Protein AF-A0A2H0L5H8-F1 (afdb_monomer_lite)

Foldseek 3Di:
DDDDDPDDPPPPVVVVVVVVVVVVVVVLLVLLVVVCQVCVLVQCVVFPPDAQPVRDKGWFKWFDLDSQWIWTWIHSVPFIKIFTKGFDADPSHTDDIHTQFIFGDDVHTDTPGHDDPCVPRHRPDIDGPPPPDD

Radius of gyration: 20.76 Å; chains: 1; bounding box: 76×29×50 Å

Sequence (134 aa):
MKKILFISLIGLCFVLSACSRQLTTNTLYLDAIKYIDSNITTIINASFSRTSANGHWFVDGYGFTSLKDVYVDFEDGHYLYRALLKCDIVENKLNSCKALAIFEKQKQWVVIEGEDTQKNNPIIYKWAKDNFTR

Secondary structure (DSSP, 8-state):
-PPP----GGGHHHHHHHHHHHHHHHHHHHHHHHHHHHHHHHHHHTT-SSPPTTS--EEEEEEEEETTEEEEEEESSS-EEEEEEEEEEETTEEEEEEEEEEEEESSSEEEEEE--TTTTS--SEEEE------

pLDDT: mean 82.51, std 20.57, range [33.41, 98.56]

Structure (mmCIF, N/CA/C/O backbone):
data_AF-A0A2H0L5H8-F1
#
_entry.id   AF-A0A2H0L5H8-F1
#
loop_
_atom_site.group_PDB
_atom_site.id
_atom_site.type_symbol
_atom_site.label_atom_id
_atom_site.label_alt_id
_atom_site.label_comp_id
_atom_site.label_asym_id
_atom_site.label_entity_id
_atom_site.label_seq_id
_atom_site.pdbx_PDB_ins_code
_atom_site.Cartn_x
_atom_site.Cartn_y
_atom_site.Cartn_z
_atom_site.occupancy
_atom_site.B_iso_or_equiv
_atom_site.auth_seq_id
_atom_site.auth_comp_id
_atom_site.auth_asym_id
_atom_site.auth_atom_id
_atom_site.pdbx_PDB_model_num
ATOM 1 N N . MET A 1 1 ? -63.663 10.854 32.133 1.00 37.97 1 MET A N 1
ATOM 2 C CA . MET A 1 1 ? -62.827 9.668 31.836 1.00 37.97 1 MET A CA 1
ATOM 3 C C . MET A 1 1 ? -61.704 10.099 30.892 1.00 37.97 1 MET A C 1
ATOM 5 O O . MET A 1 1 ? -61.999 10.451 29.760 1.00 37.97 1 MET A O 1
ATOM 9 N N . LYS A 1 2 ? -60.452 10.191 31.367 1.00 35.09 2 LYS A N 1
ATOM 10 C CA . LYS A 1 2 ? -59.276 10.615 30.575 1.00 35.09 2 LYS A CA 1
ATOM 11 C C . LYS A 1 2 ? -58.502 9.370 30.123 1.00 35.09 2 LYS A C 1
ATOM 13 O O . LYS A 1 2 ? -58.050 8.613 30.974 1.00 35.09 2 LYS A O 1
ATOM 18 N N . LYS A 1 3 ? -58.357 9.158 28.811 1.00 37.62 3 LYS A N 1
ATOM 19 C CA . LYS A 1 3 ? -57.444 8.155 28.237 1.00 37.62 3 LYS A CA 1
ATOM 20 C C . LYS A 1 3 ? -56.087 8.820 28.001 1.00 37.62 3 LYS A C 1
ATOM 22 O O . LYS A 1 3 ? -56.003 9.765 27.225 1.00 37.62 3 LYS A O 1
ATOM 27 N N . ILE A 1 4 ? -55.057 8.346 28.697 1.00 43.34 4 ILE A N 1
ATOM 28 C CA . ILE A 1 4 ? -53.660 8.736 28.480 1.00 43.34 4 ILE A CA 1
ATOM 29 C C . ILE A 1 4 ? -53.082 7.774 27.441 1.00 43.34 4 ILE A C 1
ATOM 31 O O . ILE A 1 4 ? -53.114 6.558 27.629 1.00 43.34 4 ILE A O 1
ATOM 35 N N . LEU A 1 5 ? -52.604 8.330 26.331 1.00 41.38 5 LEU A N 1
ATOM 36 C CA . LEU A 1 5 ? -51.937 7.611 25.252 1.00 41.38 5 LEU A CA 1
ATOM 37 C C . LEU A 1 5 ? -50.461 7.426 25.647 1.00 41.38 5 LEU A C 1
ATOM 39 O O . LEU A 1 5 ? -49.700 8.391 25.663 1.00 41.38 5 LEU A O 1
ATOM 43 N N . PHE A 1 6 ? -50.055 6.204 25.993 1.00 42.31 6 PHE A N 1
ATOM 44 C CA . PHE A 1 6 ? -48.641 5.853 26.149 1.00 42.31 6 PHE A CA 1
ATOM 45 C C . PHE A 1 6 ? -48.046 5.607 24.759 1.00 42.31 6 PHE A C 1
ATOM 47 O O . PHE A 1 6 ? -48.174 4.522 24.196 1.00 42.31 6 PHE A O 1
ATOM 54 N N . ILE A 1 7 ? -47.422 6.635 24.185 1.00 49.12 7 ILE A N 1
ATOM 55 C CA . ILE A 1 7 ? -46.588 6.480 22.991 1.00 49.12 7 ILE A CA 1
ATOM 56 C C . ILE A 1 7 ? -45.226 5.958 23.456 1.00 49.12 7 ILE A C 1
ATOM 58 O O . ILE A 1 7 ? -44.538 6.583 24.262 1.00 49.12 7 ILE A O 1
ATOM 62 N N . SER A 1 8 ? -44.880 4.770 22.967 1.00 43.31 8 SER A N 1
ATOM 63 C CA . SER A 1 8 ? -43.636 4.051 23.238 1.00 43.31 8 SER A CA 1
ATOM 64 C C . SER A 1 8 ? -42.405 4.889 22.864 1.00 43.31 8 SER A C 1
ATOM 66 O O . SER A 1 8 ? -42.158 5.157 21.690 1.00 43.31 8 SER A O 1
ATOM 68 N N . LEU A 1 9 ? -41.606 5.271 23.867 1.00 45.81 9 LEU A N 1
ATOM 69 C CA . LEU A 1 9 ? -40.341 6.009 23.719 1.00 45.81 9 LEU A CA 1
ATOM 70 C C . LEU A 1 9 ? -39.160 5.142 23.228 1.00 45.81 9 LEU A C 1
ATOM 72 O O . LEU A 1 9 ? -38.033 5.623 23.137 1.00 45.81 9 LEU A O 1
ATOM 76 N N . ILE A 1 10 ? -39.379 3.864 22.915 1.00 51.19 10 ILE A N 1
ATOM 77 C CA . ILE A 1 10 ? -38.289 2.901 22.670 1.00 51.19 10 ILE A CA 1
ATOM 78 C C . ILE A 1 10 ? -37.748 2.989 21.225 1.00 51.19 10 ILE A C 1
ATOM 80 O O . ILE A 1 10 ? -36.626 2.572 20.950 1.00 51.19 10 ILE A O 1
ATOM 84 N N . GLY A 1 11 ? -38.492 3.603 20.299 1.00 39.00 11 GLY A N 1
ATOM 85 C CA . GLY A 1 11 ? -38.114 3.676 18.880 1.00 39.00 11 GLY A CA 1
ATOM 86 C C . GLY A 1 11 ? -37.072 4.742 18.510 1.00 39.00 11 GLY A C 1
ATOM 87 O O . GLY A 1 11 ? -36.466 4.643 17.447 1.00 39.00 11 GLY A O 1
ATOM 88 N N . LEU A 1 12 ? -36.832 5.751 19.358 1.00 40.62 12 LEU A N 1
ATOM 89 C CA . LEU A 1 12 ? -35.994 6.905 18.988 1.00 40.62 12 LEU A CA 1
ATOM 90 C C . LEU A 1 12 ? -34.492 6.709 19.284 1.00 40.62 12 LEU A C 1
ATOM 92 O O . LEU A 1 12 ? -33.652 7.309 18.617 1.00 40.62 12 LEU A O 1
ATOM 96 N N . CYS A 1 13 ? -34.129 5.836 20.232 1.00 42.81 13 CYS A N 1
ATOM 97 C CA . CYS A 1 13 ? -32.721 5.584 20.577 1.00 42.81 13 CYS A CA 1
ATOM 98 C C . CYS A 1 13 ? -31.974 4.729 19.539 1.00 42.81 13 CYS A C 1
ATOM 100 O O . CYS A 1 13 ? -30.765 4.890 19.363 1.00 42.81 13 CYS A O 1
ATOM 102 N N . PHE A 1 14 ? -32.665 3.837 18.824 1.00 41.84 14 PHE A N 1
ATOM 103 C CA . PHE A 1 14 ? -32.009 2.929 17.876 1.00 41.84 14 PHE A CA 1
ATOM 104 C C . PHE A 1 14 ? -31.569 3.619 16.577 1.00 41.84 14 PHE A C 1
ATOM 106 O O . PHE A 1 14 ? -30.536 3.260 16.015 1.00 41.84 14 PHE A O 1
ATOM 113 N N . VAL A 1 15 ? -32.289 4.654 16.134 1.00 46.81 15 VAL A N 1
ATOM 114 C CA . VAL A 1 15 ? -31.966 5.379 14.892 1.00 46.81 15 VAL A CA 1
ATOM 115 C C . VAL A 1 15 ? -30.761 6.312 15.078 1.00 46.81 15 VAL A C 1
ATOM 117 O O . VAL A 1 15 ? -29.909 6.408 14.195 1.00 46.81 15 VAL A O 1
ATOM 120 N N . LEU A 1 16 ? -30.620 6.936 16.253 1.00 43.41 16 LEU A N 1
ATOM 121 C CA . LEU A 1 16 ? -29.476 7.804 16.564 1.00 43.41 16 LEU A CA 1
ATOM 122 C C . LEU A 1 16 ? -28.168 7.011 16.720 1.00 43.41 16 LEU A C 1
ATOM 124 O O . LEU A 1 16 ? -27.129 7.440 16.226 1.00 43.41 16 LEU A O 1
ATOM 128 N N . SER A 1 17 ? -28.214 5.821 17.331 1.00 50.31 17 SER A N 1
ATOM 129 C CA . SER A 1 17 ? -27.010 5.005 17.554 1.00 50.31 17 SER A CA 1
ATOM 130 C C . SER A 1 17 ? -26.383 4.480 16.253 1.00 50.31 17 SER A C 1
ATOM 132 O O . SER A 1 17 ? -25.159 4.489 16.112 1.00 50.31 17 SER A O 1
ATOM 134 N N . ALA A 1 18 ? -27.197 4.060 15.279 1.00 51.84 18 ALA A N 1
ATOM 135 C CA . ALA A 1 18 ? -26.703 3.583 13.985 1.00 51.84 18 ALA A CA 1
ATOM 136 C C . ALA A 1 18 ? -26.110 4.721 13.133 1.00 51.84 18 ALA A C 1
ATOM 138 O O . ALA A 1 18 ? -25.038 4.561 12.549 1.00 51.84 18 ALA A O 1
ATOM 139 N N . CYS A 1 19 ? -26.754 5.893 13.133 1.00 44.19 19 CYS A N 1
ATOM 140 C CA . CYS A 1 19 ? -26.284 7.073 12.406 1.00 44.19 19 CYS A CA 1
ATOM 141 C C . CYS A 1 19 ? -24.930 7.580 12.946 1.00 44.19 19 CYS A C 1
ATOM 143 O O . CYS A 1 19 ? -24.009 7.845 12.173 1.00 44.19 19 CYS A O 1
ATOM 145 N N . SER A 1 20 ? -24.747 7.611 14.274 1.00 51.62 20 SER A N 1
ATOM 146 C CA . SER A 1 20 ? -23.466 7.995 14.886 1.00 51.62 20 SER A CA 1
ATOM 147 C C . SER A 1 20 ? -22.327 7.008 14.592 1.00 51.62 20 SER A C 1
ATOM 149 O O . SER A 1 20 ? -21.196 7.443 14.401 1.00 51.62 20 SER A O 1
ATOM 151 N N . ARG A 1 21 ? -22.598 5.695 14.508 1.00 53.09 21 ARG A N 1
ATOM 152 C CA . ARG A 1 21 ? -21.583 4.676 14.154 1.00 53.09 21 ARG A CA 1
ATOM 153 C C . ARG A 1 21 ? -21.141 4.755 12.691 1.00 53.09 21 ARG A C 1
ATOM 155 O O . ARG A 1 21 ? -19.983 4.480 12.377 1.00 53.09 21 ARG A O 1
ATOM 162 N N . GLN A 1 22 ? -22.046 5.128 11.792 1.00 55.88 22 GLN A N 1
ATOM 163 C CA . GLN A 1 22 ? -21.729 5.272 10.371 1.00 55.88 22 GLN A CA 1
ATOM 164 C C . GLN A 1 22 ? -20.915 6.545 10.085 1.00 55.88 22 GLN A C 1
ATOM 166 O O . GLN A 1 22 ? -20.068 6.554 9.194 1.00 55.88 22 GLN A O 1
ATOM 171 N N . LEU A 1 23 ? -21.105 7.598 10.886 1.00 55.44 23 LEU A N 1
ATOM 172 C CA . LEU A 1 23 ? -20.311 8.823 10.793 1.00 55.44 23 LEU A CA 1
ATOM 173 C C . LEU A 1 23 ? -18.871 8.627 11.311 1.00 55.44 23 LEU A C 1
ATOM 175 O O . LEU A 1 23 ? -17.927 9.074 10.664 1.00 55.44 23 LEU A O 1
ATOM 179 N N . THR A 1 24 ? -18.684 7.915 12.431 1.00 59.12 24 THR A N 1
ATOM 180 C CA . THR A 1 24 ? -17.352 7.674 13.029 1.00 59.12 24 THR A CA 1
ATOM 181 C C . THR A 1 24 ? -16.501 6.667 12.256 1.00 59.12 24 THR A C 1
ATOM 183 O O . THR A 1 24 ? -15.276 6.772 12.227 1.00 59.12 24 THR A O 1
ATOM 186 N N . THR A 1 25 ? -17.125 5.685 11.604 1.00 59.22 25 THR A N 1
ATOM 187 C CA . THR A 1 25 ? -16.401 4.755 10.723 1.00 59.22 25 THR A CA 1
ATOM 188 C C . THR A 1 25 ? -15.852 5.478 9.497 1.00 59.22 25 THR A C 1
ATOM 190 O O . THR A 1 25 ? -14.695 5.268 9.147 1.00 59.22 25 THR A O 1
ATOM 193 N N . ASN A 1 26 ? -16.613 6.408 8.912 1.00 71.50 26 ASN A N 1
ATOM 194 C CA . ASN A 1 26 ? -16.149 7.218 7.784 1.00 71.50 26 ASN A CA 1
ATOM 195 C C . ASN A 1 26 ? -14.946 8.108 8.140 1.00 71.50 26 ASN A C 1
ATOM 197 O O . ASN A 1 26 ? -14.020 8.225 7.342 1.00 71.50 26 ASN A O 1
ATOM 201 N N . THR A 1 27 ? -14.910 8.694 9.342 1.00 81.12 27 THR A N 1
ATOM 202 C CA . THR A 1 27 ? -13.775 9.539 9.755 1.00 81.12 27 THR A CA 1
ATOM 203 C C . THR A 1 27 ? -12.474 8.750 9.879 1.00 81.12 27 THR A C 1
ATOM 205 O O . THR A 1 27 ? -11.436 9.226 9.435 1.00 81.12 27 THR A O 1
ATOM 208 N N . LEU A 1 28 ? -12.524 7.517 10.398 1.00 85.69 28 LEU A N 1
ATOM 209 C CA . LEU A 1 28 ? -11.322 6.695 10.573 1.00 85.69 28 LEU A CA 1
ATOM 210 C C . LEU A 1 28 ? -10.693 6.272 9.238 1.00 85.69 28 LEU A C 1
ATOM 212 O O . LEU A 1 28 ? -9.471 6.300 9.109 1.00 85.69 28 LEU A O 1
ATOM 216 N N . TYR A 1 29 ? -11.504 5.921 8.234 1.00 89.44 29 TYR A N 1
ATOM 217 C CA . TYR A 1 29 ? -10.984 5.612 6.897 1.00 89.44 29 TYR A CA 1
ATOM 218 C C . TYR A 1 29 ? -10.361 6.842 6.231 1.00 89.44 29 TYR A C 1
ATOM 220 O O . TYR A 1 29 ? -9.289 6.737 5.642 1.00 89.44 29 TYR A O 1
ATOM 228 N N . LEU A 1 30 ? -10.984 8.018 6.364 1.00 89.06 30 LEU A N 1
ATOM 229 C CA . LEU A 1 30 ? -10.444 9.263 5.812 1.00 89.06 30 LEU A CA 1
ATOM 230 C C . LEU A 1 30 ? -9.123 9.673 6.471 1.00 89.06 30 LEU A C 1
ATOM 232 O O . LEU A 1 30 ? -8.217 10.146 5.787 1.00 89.06 30 LEU A O 1
ATOM 236 N N . ASP A 1 31 ? -8.992 9.484 7.781 1.00 90.06 31 ASP A N 1
ATOM 237 C CA . ASP A 1 31 ? -7.745 9.779 8.487 1.00 90.06 31 ASP A CA 1
ATOM 238 C C . ASP A 1 31 ? -6.630 8.799 8.093 1.00 90.06 31 ASP A C 1
ATOM 240 O O . ASP A 1 31 ? -5.485 9.215 7.901 1.00 90.06 31 ASP A O 1
ATOM 244 N N . ALA A 1 32 ? -6.967 7.522 7.877 1.00 91.88 32 ALA A N 1
ATOM 245 C CA . ALA A 1 32 ? -6.032 6.542 7.334 1.00 91.88 32 ALA A CA 1
ATOM 246 C C . ALA A 1 32 ? -5.565 6.909 5.916 1.00 91.88 32 ALA A C 1
ATOM 248 O O . ALA A 1 32 ? -4.365 6.884 5.647 1.00 91.88 32 ALA A O 1
ATOM 249 N N . ILE A 1 33 ? -6.491 7.307 5.037 1.00 93.31 33 ILE A N 1
ATOM 250 C CA . ILE A 1 33 ? -6.199 7.786 3.676 1.00 93.31 33 ILE A CA 1
ATOM 251 C C . ILE A 1 33 ? -5.209 8.954 3.717 1.00 93.31 33 ILE A C 1
ATOM 253 O O . ILE A 1 33 ? -4.139 8.867 3.121 1.00 93.31 33 ILE A O 1
ATOM 257 N N . LYS A 1 34 ? -5.496 9.997 4.508 1.00 93.06 34 LYS A N 1
ATOM 258 C CA . LYS A 1 34 ? -4.620 11.176 4.636 1.00 93.06 34 LYS A CA 1
ATOM 259 C C . LYS A 1 34 ? -3.216 10.823 5.119 1.00 93.06 34 LYS A C 1
ATOM 261 O O . LYS A 1 34 ? -2.235 11.394 4.636 1.00 93.06 34 LYS A O 1
ATOM 266 N N . TYR A 1 35 ? -3.114 9.914 6.090 1.00 94.19 35 TYR A N 1
ATOM 267 C CA . TYR A 1 35 ? -1.819 9.454 6.579 1.00 94.19 35 TYR A CA 1
ATOM 268 C C . TYR A 1 35 ? -1.048 8.732 5.476 1.00 94.19 35 TYR A C 1
ATOM 270 O O . TYR A 1 35 ? 0.122 9.045 5.256 1.00 94.19 35 TYR A O 1
ATOM 278 N N . ILE A 1 36 ? -1.690 7.780 4.791 1.00 95.81 36 ILE A N 1
ATOM 279 C CA . ILE A 1 36 ? -1.049 6.998 3.732 1.00 95.81 36 ILE A CA 1
ATOM 280 C C . ILE A 1 36 ? -0.606 7.925 2.601 1.00 95.81 36 ILE A C 1
ATOM 282 O O . ILE A 1 36 ? 0.551 7.852 2.211 1.00 95.81 36 ILE A O 1
ATOM 286 N N . ASP A 1 37 ? -1.457 8.844 2.143 1.00 95.06 37 ASP A N 1
ATOM 287 C CA . ASP A 1 37 ? -1.108 9.840 1.120 1.00 95.06 37 ASP A CA 1
ATOM 288 C C . ASP A 1 37 ? 0.154 10.624 1.476 1.00 95.06 37 ASP A C 1
ATOM 290 O O . ASP A 1 37 ? 1.065 10.776 0.664 1.00 95.06 37 ASP A O 1
ATOM 294 N N . SER A 1 38 ? 0.232 11.082 2.724 1.00 95.31 38 SER A N 1
ATOM 295 C CA . SER A 1 38 ? 1.338 11.919 3.191 1.00 95.31 38 SER A CA 1
ATOM 296 C C . SER A 1 38 ? 2.641 11.138 3.398 1.00 95.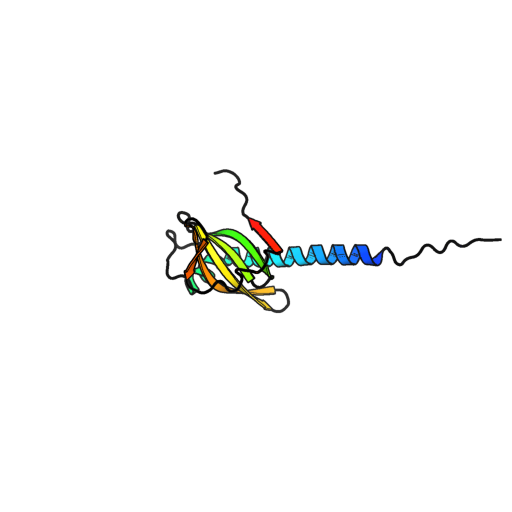31 38 SER A C 1
ATOM 298 O O . SER A 1 38 ? 3.702 11.746 3.505 1.00 95.31 38 SER A O 1
ATOM 300 N N . ASN A 1 39 ? 2.580 9.803 3.470 1.00 96.88 39 ASN A N 1
ATOM 301 C CA . ASN A 1 39 ? 3.717 8.947 3.822 1.00 96.88 39 ASN A CA 1
ATOM 302 C C . ASN A 1 39 ? 4.013 7.850 2.790 1.00 96.88 39 ASN A C 1
ATOM 304 O O . ASN A 1 39 ? 4.950 7.078 2.998 1.00 96.88 39 ASN A O 1
ATOM 308 N N . ILE A 1 40 ? 3.262 7.765 1.686 1.00 96.81 40 ILE A N 1
ATOM 309 C CA . ILE A 1 40 ? 3.336 6.643 0.738 1.00 96.81 40 ILE A CA 1
ATOM 310 C C . ILE A 1 40 ? 4.760 6.421 0.233 1.00 96.81 40 ILE A C 1
ATOM 312 O O . ILE A 1 40 ? 5.224 5.287 0.192 1.00 96.81 40 ILE A O 1
ATOM 316 N N . THR A 1 41 ? 5.497 7.497 -0.055 1.00 96.75 41 THR A N 1
ATOM 317 C CA . THR A 1 41 ? 6.874 7.388 -0.549 1.00 96.75 41 THR A CA 1
ATOM 318 C C . THR A 1 41 ? 7.777 6.696 0.472 1.00 96.75 41 THR A C 1
ATOM 320 O O . THR A 1 41 ? 8.505 5.770 0.128 1.00 96.75 41 THR A O 1
ATOM 323 N N . THR A 1 42 ? 7.687 7.093 1.740 1.00 96.75 42 THR A N 1
ATOM 324 C CA . THR A 1 42 ? 8.452 6.491 2.838 1.00 96.75 42 THR A CA 1
ATOM 325 C C . THR A 1 42 ? 8.046 5.039 3.077 1.00 96.75 42 THR A C 1
ATOM 327 O O . THR A 1 42 ? 8.913 4.183 3.242 1.00 96.75 42 THR A O 1
ATOM 330 N N . ILE A 1 43 ? 6.741 4.749 3.069 1.00 96.62 43 ILE A N 1
ATOM 331 C CA . ILE A 1 43 ? 6.204 3.400 3.296 1.00 96.62 43 ILE A CA 1
ATOM 332 C C . ILE A 1 43 ? 6.695 2.442 2.207 1.00 96.62 43 ILE A C 1
ATOM 334 O O . ILE A 1 43 ? 7.177 1.355 2.518 1.00 96.62 43 ILE A O 1
ATOM 338 N N . ILE A 1 44 ? 6.587 2.848 0.940 1.00 96.62 44 ILE A N 1
ATOM 339 C CA . ILE A 1 44 ? 6.978 2.020 -0.201 1.00 96.62 44 ILE A CA 1
ATOM 340 C C . ILE A 1 44 ? 8.498 1.869 -0.264 1.00 96.62 44 ILE A C 1
ATOM 342 O O . ILE A 1 44 ? 8.969 0.745 -0.378 1.00 96.62 44 ILE A O 1
ATOM 346 N N . ASN A 1 45 ? 9.285 2.933 -0.086 1.00 95.31 45 ASN A N 1
ATOM 347 C CA . ASN A 1 45 ? 10.751 2.833 -0.138 1.00 95.31 45 ASN A CA 1
ATOM 348 C C . ASN A 1 45 ? 11.348 1.957 0.978 1.00 95.31 45 ASN A C 1
ATOM 350 O O . ASN A 1 45 ? 12.454 1.446 0.829 1.00 95.31 45 ASN A O 1
ATOM 354 N N . ALA A 1 46 ? 10.636 1.767 2.092 1.00 93.94 46 ALA A N 1
ATOM 355 C CA . ALA A 1 46 ? 11.069 0.873 3.164 1.00 93.94 46 ALA A CA 1
ATOM 356 C C . ALA A 1 46 ? 10.903 -0.620 2.824 1.00 93.94 46 ALA A C 1
ATOM 358 O O . ALA A 1 46 ? 11.364 -1.470 3.586 1.00 93.94 46 ALA A O 1
ATOM 359 N N . SER A 1 47 ? 10.196 -0.965 1.745 1.00 88.94 47 SER A N 1
ATOM 360 C CA . SER A 1 47 ? 9.836 -2.356 1.438 1.00 88.94 47 SER A CA 1
ATOM 361 C C . SER A 1 47 ? 9.967 -2.737 -0.033 1.00 88.94 47 SER A C 1
ATOM 363 O O . SER A 1 47 ? 10.155 -3.915 -0.296 1.00 88.94 47 SER A O 1
ATOM 365 N N . PHE A 1 48 ? 9.883 -1.781 -0.961 1.00 91.69 48 PHE A N 1
ATOM 366 C CA . PHE A 1 48 ? 9.947 -2.018 -2.398 1.00 91.69 48 PHE A CA 1
ATOM 367 C C . PHE A 1 48 ? 11.373 -1.897 -2.915 1.00 91.69 48 PHE A C 1
ATOM 369 O O . PHE A 1 48 ? 12.044 -0.898 -2.649 1.00 91.69 48 PHE A O 1
ATOM 376 N N . SER A 1 49 ? 11.829 -2.856 -3.722 1.00 90.44 49 SER A N 1
ATOM 377 C CA . SER A 1 49 ? 13.178 -2.788 -4.289 1.00 90.44 49 SER A CA 1
ATOM 378 C C . SER A 1 49 ? 13.322 -1.748 -5.409 1.00 90.44 49 SER A C 1
ATOM 380 O O . SER A 1 49 ? 14.444 -1.416 -5.795 1.00 90.44 49 SER A O 1
ATOM 382 N N . ARG A 1 50 ? 12.212 -1.276 -5.996 1.00 90.69 50 ARG A N 1
ATOM 383 C CA . ARG A 1 50 ? 12.229 -0.300 -7.095 1.00 90.69 50 ARG A CA 1
ATOM 384 C C . ARG A 1 50 ? 12.189 1.128 -6.561 1.00 90.69 50 ARG A C 1
ATOM 386 O O . ARG A 1 50 ? 11.444 1.452 -5.642 1.00 90.69 50 ARG A O 1
ATOM 393 N N . THR A 1 51 ? 12.949 2.001 -7.211 1.00 89.88 51 THR A N 1
ATOM 394 C CA . THR A 1 51 ? 12.920 3.447 -6.978 1.00 89.88 51 THR A CA 1
ATOM 395 C C . THR A 1 51 ? 11.915 4.109 -7.912 1.00 89.88 51 THR A C 1
ATOM 397 O O . THR A 1 51 ? 11.827 3.730 -9.080 1.00 89.88 51 THR A O 1
ATOM 400 N N . SER A 1 52 ? 11.199 5.123 -7.432 1.00 91.31 52 SER A N 1
ATOM 401 C CA . SER A 1 52 ? 10.321 5.933 -8.279 1.00 91.31 52 SER A CA 1
ATOM 402 C C . SER A 1 52 ? 11.114 6.745 -9.304 1.00 91.31 52 SER A C 1
ATOM 404 O O . SER A 1 52 ? 12.217 7.220 -9.022 1.00 91.31 52 SER A O 1
ATOM 406 N N . ALA A 1 53 ? 10.534 6.954 -10.489 1.00 89.00 53 ALA A N 1
ATOM 407 C CA . ALA A 1 53 ? 11.171 7.710 -11.570 1.00 89.00 53 ALA A CA 1
ATOM 408 C C . ALA A 1 53 ? 11.512 9.172 -11.206 1.00 89.00 53 ALA A C 1
ATOM 410 O O . ALA A 1 53 ? 12.468 9.737 -11.731 1.00 89.00 53 ALA A O 1
ATOM 411 N N . ASN A 1 54 ? 10.746 9.789 -10.306 1.00 87.19 54 ASN A N 1
ATOM 412 C CA . ASN A 1 54 ? 10.861 11.200 -9.917 1.00 87.19 54 ASN A CA 1
ATOM 413 C C . ASN A 1 54 ? 11.127 11.397 -8.413 1.00 87.19 54 ASN A C 1
ATOM 415 O O . ASN A 1 54 ? 10.945 12.498 -7.895 1.00 87.19 54 ASN A O 1
ATOM 419 N N . GLY A 1 55 ? 11.530 10.342 -7.698 1.00 90.25 55 GLY A N 1
ATOM 420 C CA . GLY A 1 55 ? 11.796 10.399 -6.258 1.00 90.25 55 GLY A CA 1
ATOM 421 C C . GLY A 1 55 ? 10.547 10.369 -5.369 1.00 90.25 55 GLY A C 1
ATOM 422 O O . GLY A 1 55 ? 10.687 10.328 -4.148 1.00 90.25 55 GLY A O 1
ATOM 423 N N . HIS A 1 56 ? 9.341 10.312 -5.948 1.00 94.69 56 HIS A N 1
ATOM 424 C CA . HIS A 1 56 ? 8.078 10.270 -5.212 1.00 94.69 56 HIS A CA 1
ATOM 425 C C . HIS A 1 56 ? 7.130 9.183 -5.731 1.00 94.69 56 HIS A C 1
ATOM 427 O O . HIS A 1 56 ? 7.101 8.862 -6.913 1.00 94.69 56 HIS A O 1
ATOM 433 N N . TRP A 1 57 ? 6.348 8.615 -4.821 1.00 96.00 57 TRP A N 1
ATOM 434 C CA . TRP A 1 57 ? 5.210 7.757 -5.136 1.00 96.00 57 TRP A CA 1
ATOM 435 C C . TRP A 1 57 ? 3.918 8.531 -4.864 1.00 96.00 57 TRP A C 1
ATOM 437 O O . TRP A 1 57 ? 3.848 9.300 -3.903 1.00 96.00 57 TRP A O 1
ATOM 447 N N . PHE A 1 58 ? 2.897 8.313 -5.686 1.00 95.25 58 PHE A N 1
ATOM 448 C CA . PHE A 1 58 ? 1.585 8.952 -5.584 1.00 95.25 58 PHE A CA 1
ATOM 449 C C . PHE A 1 58 ? 0.508 7.890 -5.442 1.00 95.25 58 PHE A C 1
ATOM 451 O O . PHE A 1 58 ? 0.570 6.864 -6.109 1.00 95.25 58 PHE A O 1
ATOM 458 N N . VAL A 1 59 ? -0.484 8.133 -4.591 1.00 96.12 59 VAL A N 1
ATOM 459 C CA . VAL A 1 59 ? -1.618 7.219 -4.432 1.00 96.12 59 VAL A CA 1
ATOM 460 C C . VAL A 1 59 ? -2.705 7.537 -5.457 1.00 96.12 59 VAL A C 1
ATOM 462 O O . VAL A 1 59 ? -3.031 8.703 -5.695 1.00 96.12 59 VAL A O 1
ATOM 465 N N . ASP A 1 60 ? -3.283 6.484 -6.027 1.00 94.12 60 ASP A N 1
ATOM 466 C CA . ASP A 1 60 ? -4.383 6.542 -6.993 1.00 94.12 60 ASP A CA 1
ATOM 467 C C . ASP A 1 60 ? -5.682 5.924 -6.438 1.00 94.12 60 ASP A C 1
ATOM 469 O O . ASP A 1 60 ? -6.795 6.310 -6.803 1.00 94.12 60 ASP A O 1
ATOM 473 N N . GLY A 1 61 ? -5.586 5.003 -5.473 1.00 95.31 61 GLY A N 1
ATOM 474 C CA . GLY A 1 61 ? -6.777 4.421 -4.860 1.00 95.31 61 GLY A CA 1
ATOM 475 C C . GLY A 1 61 ? -6.521 3.518 -3.663 1.00 95.31 61 GLY A C 1
ATOM 476 O O . GLY A 1 61 ? -5.390 3.160 -3.350 1.00 95.31 61 GLY A O 1
ATOM 477 N N . TYR A 1 62 ? -7.614 3.126 -3.010 1.00 96.38 62 TYR A N 1
ATOM 478 C CA . TYR A 1 62 ? -7.639 2.300 -1.809 1.00 96.38 62 TYR A CA 1
ATOM 479 C C . TYR A 1 62 ? -8.720 1.221 -1.865 1.00 96.38 62 TYR A C 1
ATOM 481 O O . TYR A 1 62 ? -9.841 1.447 -2.328 1.00 96.38 62 TYR A O 1
ATOM 489 N N . GLY A 1 63 ? -8.421 0.072 -1.267 1.00 96.81 63 GLY A N 1
ATOM 490 C CA . GLY A 1 63 ? -9.381 -0.970 -0.926 1.00 96.81 63 GLY A CA 1
ATOM 491 C C . GLY A 1 63 ? -9.083 -1.535 0.459 1.00 96.81 63 GLY A C 1
ATOM 492 O O . GLY A 1 63 ? -8.137 -2.293 0.632 1.00 96.81 63 GLY A O 1
ATOM 493 N N . PHE A 1 64 ? -9.899 -1.194 1.448 1.00 96.31 64 PHE A N 1
ATOM 494 C CA . PHE A 1 64 ? -9.749 -1.662 2.822 1.00 96.31 64 PHE A CA 1
ATOM 495 C C . PHE A 1 64 ? -10.459 -3.000 2.994 1.00 96.31 64 PHE A C 1
ATOM 497 O O . PHE A 1 64 ? -11.651 -3.104 2.709 1.00 96.31 64 PHE A O 1
ATOM 504 N N . THR A 1 65 ? -9.751 -4.000 3.513 1.00 96.44 65 THR A N 1
ATOM 505 C CA . THR A 1 65 ? -10.360 -5.236 4.046 1.00 96.44 65 THR A CA 1
ATOM 506 C C . THR A 1 65 ? -10.621 -5.114 5.547 1.00 96.44 65 THR A C 1
ATOM 508 O O . THR A 1 65 ? -11.560 -5.699 6.082 1.00 96.44 65 THR A O 1
ATOM 511 N N . SER A 1 66 ? -9.829 -4.280 6.223 1.00 94.88 66 SER A N 1
ATOM 512 C CA . SER A 1 66 ? -10.042 -3.799 7.584 1.00 94.88 66 SER A CA 1
ATOM 513 C C . SER A 1 66 ? -9.423 -2.401 7.721 1.00 94.88 66 SER A C 1
ATOM 515 O O . SER A 1 66 ? -8.680 -1.964 6.846 1.00 94.88 66 SER A O 1
ATOM 517 N N . LEU A 1 67 ? -9.649 -1.694 8.833 1.00 92.31 67 LEU A N 1
ATOM 518 C CA . LEU A 1 67 ? -8.957 -0.419 9.092 1.00 92.31 67 LEU A CA 1
ATOM 519 C C . LEU A 1 67 ? -7.424 -0.582 9.204 1.00 92.31 67 LEU A C 1
ATOM 521 O O . LEU A 1 67 ? -6.684 0.388 9.068 1.00 92.31 67 LEU A O 1
ATOM 525 N N . LYS A 1 68 ? -6.944 -1.806 9.456 1.00 95.62 68 LYS A N 1
ATOM 526 C CA . LYS A 1 68 ? -5.519 -2.142 9.558 1.00 95.62 68 LYS A CA 1
ATOM 527 C C . LYS A 1 68 ? -4.949 -2.738 8.277 1.00 95.62 68 LYS A C 1
ATOM 529 O O . LYS A 1 68 ? -3.739 -2.874 8.197 1.00 95.62 68 LYS A O 1
ATOM 534 N N . ASP A 1 69 ? -5.778 -3.142 7.322 1.00 97.69 69 ASP A N 1
ATOM 535 C CA . ASP A 1 69 ? -5.359 -3.928 6.162 1.00 97.69 69 ASP A CA 1
ATOM 536 C C . ASP A 1 69 ? -5.914 -3.285 4.890 1.00 97.69 69 ASP A C 1
ATOM 538 O O . ASP A 1 69 ? -7.123 -3.318 4.627 1.00 97.69 69 ASP A O 1
ATOM 542 N N . VAL A 1 70 ? -5.023 -2.660 4.121 1.00 97.56 70 VAL A N 1
ATOM 543 C CA . VAL A 1 70 ? -5.395 -1.720 3.057 1.00 97.56 70 VAL A CA 1
ATOM 544 C C . VAL A 1 70 ? -4.638 -2.046 1.782 1.00 97.56 70 VAL A C 1
ATOM 546 O O . VAL A 1 70 ? -3.413 -1.992 1.759 1.00 97.56 70 VAL A O 1
ATOM 549 N N . TYR A 1 71 ? -5.351 -2.340 0.701 1.00 98.25 71 TYR A N 1
ATOM 550 C CA . TYR A 1 71 ? -4.773 -2.279 -0.634 1.00 98.25 71 TYR A CA 1
ATOM 551 C C . TYR A 1 71 ? -4.664 -0.822 -1.069 1.00 98.25 71 TYR A C 1
ATOM 553 O O . TYR A 1 71 ? -5.644 -0.089 -0.964 1.00 98.25 71 TYR A O 1
ATOM 561 N N . VAL A 1 72 ? -3.504 -0.415 -1.568 1.00 97.75 72 VAL A N 1
ATOM 562 C CA . VAL A 1 72 ? -3.232 0.939 -2.054 1.00 97.75 72 VAL A CA 1
ATOM 563 C C . VAL A 1 72 ? -2.701 0.842 -3.471 1.00 97.75 72 VAL A C 1
ATOM 565 O O . VAL A 1 72 ? -1.665 0.219 -3.685 1.00 97.75 72 VAL A O 1
ATOM 568 N N . ASP A 1 73 ? -3.407 1.433 -4.426 1.00 97.31 73 ASP A N 1
ATOM 569 C CA . ASP A 1 73 ? -2.924 1.606 -5.795 1.00 97.31 73 ASP A CA 1
ATOM 570 C C . ASP A 1 73 ? -2.022 2.843 -5.819 1.00 97.31 73 ASP A C 1
ATOM 572 O O . ASP A 1 73 ? -2.421 3.897 -5.321 1.00 97.31 73 ASP A O 1
ATOM 576 N N . PHE A 1 74 ? -0.802 2.719 -6.341 1.00 96.06 74 PHE A N 1
ATOM 577 C CA . PHE A 1 74 ? 0.186 3.799 -6.342 1.00 96.06 74 PHE A CA 1
ATOM 578 C C . PHE A 1 74 ? 1.013 3.829 -7.630 1.00 96.06 74 PHE A C 1
AT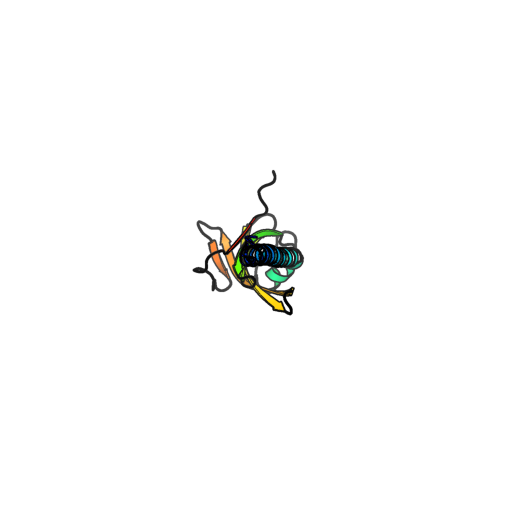OM 580 O O . PHE A 1 74 ? 1.226 2.798 -8.264 1.00 96.06 74 PHE A O 1
ATOM 587 N N . GLU A 1 75 ? 1.493 5.009 -8.016 1.00 94.50 75 GLU A N 1
ATOM 588 C CA . GLU A 1 75 ? 2.269 5.231 -9.237 1.00 94.50 75 GLU A CA 1
ATOM 589 C C . GLU A 1 75 ? 3.445 6.192 -9.031 1.00 94.50 75 GLU A C 1
ATOM 591 O O . GLU A 1 75 ? 3.481 6.963 -8.075 1.00 94.50 75 GLU A O 1
ATOM 596 N N . ASP A 1 76 ? 4.415 6.161 -9.943 1.00 91.88 76 ASP A N 1
ATOM 597 C CA . ASP A 1 76 ? 5.496 7.156 -10.060 1.00 91.88 76 ASP A CA 1
ATOM 598 C C . ASP A 1 76 ? 5.258 8.163 -11.202 1.00 91.88 76 ASP A C 1
ATOM 600 O O . ASP A 1 76 ? 6.130 8.971 -11.523 1.00 91.88 76 ASP A O 1
ATOM 604 N N . GLY A 1 77 ? 4.076 8.114 -11.828 1.00 88.75 77 GLY A N 1
ATOM 605 C CA . GLY A 1 77 ? 3.721 8.858 -13.039 1.00 88.75 77 GLY A CA 1
ATOM 606 C C . GLY A 1 77 ? 3.892 8.063 -14.340 1.00 88.75 77 GLY A C 1
ATOM 607 O O . GLY A 1 77 ? 3.458 8.535 -15.393 1.00 88.75 77 GLY A O 1
ATOM 608 N N . HIS A 1 78 ? 4.475 6.859 -14.286 1.00 88.19 78 HIS A N 1
ATOM 609 C CA . HIS A 1 78 ? 4.630 5.969 -15.441 1.00 88.19 78 HIS A CA 1
ATOM 610 C C . HIS A 1 78 ? 3.975 4.606 -15.226 1.00 88.19 78 HIS A C 1
ATOM 612 O O . HIS A 1 78 ? 3.252 4.129 -16.103 1.00 88.19 78 HIS A O 1
ATOM 618 N N . TYR A 1 79 ? 4.232 3.979 -14.078 1.00 91.12 79 TYR A N 1
ATOM 619 C CA . TYR A 1 79 ? 3.773 2.626 -13.782 1.00 91.12 79 TYR A CA 1
ATOM 620 C C . TYR A 1 79 ? 2.825 2.610 -12.593 1.00 91.12 79 TYR A C 1
ATOM 622 O O . TYR A 1 79 ? 3.118 3.188 -11.551 1.00 91.12 79 TYR A O 1
ATOM 630 N N . LEU A 1 80 ? 1.718 1.882 -12.750 1.00 92.88 80 LEU A N 1
ATOM 631 C CA . LEU A 1 80 ? 0.751 1.636 -11.689 1.00 92.88 80 LEU A CA 1
ATOM 632 C C . LEU A 1 80 ? 1.058 0.309 -10.987 1.00 92.88 80 LEU A C 1
ATOM 634 O O . LEU A 1 80 ? 1.043 -0.763 -11.602 1.00 92.88 80 LEU A O 1
ATOM 638 N N . TYR A 1 81 ? 1.253 0.393 -9.681 1.00 96.50 81 TYR A N 1
ATOM 639 C CA . TYR A 1 81 ? 1.440 -0.721 -8.767 1.00 96.50 81 TYR A CA 1
ATOM 640 C C . TYR A 1 81 ? 0.299 -0.772 -7.757 1.00 96.50 81 TYR A C 1
ATOM 642 O O . TYR A 1 81 ? -0.521 0.140 -7.648 1.00 96.50 81 TYR A O 1
ATOM 650 N N . ARG A 1 82 ? 0.266 -1.859 -6.993 1.00 97.94 82 ARG A N 1
ATOM 651 C CA . ARG A 1 82 ? -0.575 -1.984 -5.806 1.00 97.94 82 ARG A CA 1
ATOM 652 C C . ARG A 1 82 ? 0.272 -2.471 -4.647 1.00 97.94 82 ARG A C 1
ATOM 654 O O . ARG A 1 82 ? 1.164 -3.281 -4.850 1.00 97.94 82 ARG A O 1
ATOM 661 N N . ALA A 1 83 ? -0.002 -2.012 -3.437 1.00 98.38 83 ALA A N 1
ATOM 662 C CA . ALA A 1 83 ? 0.576 -2.549 -2.213 1.00 98.38 83 ALA A CA 1
ATOM 663 C C . ALA A 1 83 ? -0.535 -3.043 -1.291 1.00 98.38 83 ALA A C 1
ATOM 665 O O . ALA A 1 83 ? -1.593 -2.428 -1.218 1.00 98.38 83 ALA A O 1
ATOM 666 N N . LEU A 1 84 ? -0.293 -4.129 -0.564 1.00 98.56 84 LEU A N 1
ATOM 667 C CA . LEU A 1 84 ? -1.052 -4.469 0.635 1.00 98.56 84 LEU A CA 1
ATOM 668 C C . LEU A 1 84 ? -0.310 -3.875 1.829 1.00 98.56 84 LEU A C 1
ATOM 670 O O . LEU A 1 84 ? 0.807 -4.293 2.126 1.00 98.56 84 LEU A O 1
ATOM 674 N N . LEU A 1 85 ? -0.924 -2.922 2.518 1.00 98.31 85 LEU A N 1
ATOM 675 C CA . LEU A 1 85 ? -0.381 -2.294 3.712 1.00 98.31 85 LEU A CA 1
ATOM 676 C C . LEU A 1 85 ? -1.000 -2.892 4.973 1.00 98.31 85 LEU A C 1
ATOM 678 O O . LEU A 1 85 ? -2.218 -3.065 5.056 1.00 98.31 85 LEU A O 1
ATOM 682 N N . LYS A 1 86 ? -0.155 -3.131 5.978 1.00 97.56 86 LYS A N 1
ATOM 683 C CA . LYS A 1 86 ? -0.564 -3.360 7.363 1.00 97.56 86 LYS A CA 1
ATOM 684 C C . LYS A 1 86 ? -0.316 -2.105 8.175 1.00 97.56 86 LYS A C 1
ATOM 686 O O . LYS A 1 86 ? 0.830 -1.671 8.273 1.00 97.56 86 LYS A O 1
ATOM 691 N N . CYS A 1 87 ? -1.363 -1.565 8.777 1.00 96.06 87 CYS A N 1
ATOM 692 C CA . CYS A 1 87 ? -1.298 -0.365 9.588 1.00 96.06 87 CYS A CA 1
ATOM 693 C C . CYS A 1 87 ? -1.525 -0.661 11.073 1.00 96.06 87 CYS A C 1
ATOM 695 O O . CYS A 1 87 ? -2.407 -1.437 11.456 1.00 96.06 87 CYS A O 1
ATOM 697 N N . ASP A 1 88 ? -0.732 -0.001 11.909 1.00 94.75 88 ASP A N 1
ATOM 698 C CA . ASP A 1 88 ? -0.857 -0.013 13.356 1.00 94.75 88 ASP A CA 1
ATOM 699 C C . ASP A 1 88 ? -1.724 1.159 13.803 1.00 94.75 88 ASP A C 1
ATOM 701 O O . ASP A 1 88 ? -1.552 2.299 13.366 1.00 94.75 88 ASP A O 1
ATOM 705 N N . ILE A 1 89 ? -2.668 0.866 14.694 1.00 88.75 89 ILE A N 1
ATOM 706 C CA . ILE A 1 89 ? -3.624 1.839 15.220 1.00 88.75 89 ILE A CA 1
ATOM 707 C C . ILE A 1 89 ? -3.474 1.858 16.731 1.00 88.75 89 ILE A C 1
ATOM 709 O O . ILE A 1 89 ? -3.651 0.826 17.383 1.00 88.75 89 ILE A O 1
ATOM 713 N N . VAL A 1 90 ? -3.175 3.035 17.268 1.00 88.12 90 VAL A N 1
ATOM 714 C CA . VAL A 1 90 ? -2.987 3.295 18.696 1.00 88.12 90 VAL A CA 1
ATOM 715 C C . VAL A 1 90 ? -3.970 4.391 19.086 1.00 88.12 90 VAL A C 1
ATOM 717 O O . VAL A 1 90 ? -4.050 5.412 18.413 1.00 88.12 90 VAL A O 1
ATOM 720 N N . GLU A 1 91 ? -4.775 4.164 20.128 1.00 84.88 91 GLU A N 1
ATOM 721 C CA . GLU A 1 91 ? -5.770 5.143 20.608 1.00 84.88 91 GLU A CA 1
ATOM 722 C C . GLU A 1 91 ? -6.714 5.672 19.504 1.00 84.88 91 GLU A C 1
ATOM 724 O O . GLU A 1 91 ? -7.026 6.859 19.434 1.00 84.88 91 GLU A O 1
ATOM 729 N N . ASN A 1 92 ? -7.172 4.781 18.614 1.00 75.81 92 ASN A N 1
ATOM 730 C CA . ASN A 1 92 ? -8.003 5.105 17.442 1.00 75.81 92 ASN A CA 1
ATOM 731 C C . ASN A 1 92 ? -7.347 6.042 16.413 1.00 75.81 92 ASN A C 1
ATOM 733 O O . ASN A 1 92 ? -8.039 6.571 15.546 1.00 75.81 92 ASN A O 1
ATOM 737 N N . LYS A 1 93 ? -6.027 6.226 16.469 1.00 79.38 93 LYS A N 1
ATOM 738 C CA . LYS A 1 93 ? -5.255 6.970 15.473 1.00 79.38 93 LYS A CA 1
ATOM 739 C C . LYS A 1 93 ? -4.292 6.043 14.757 1.00 79.38 93 LYS A C 1
ATOM 741 O O . LYS A 1 93 ? -3.695 5.153 15.362 1.00 79.38 93 LYS A O 1
ATOM 746 N N . LEU A 1 94 ? -4.154 6.250 13.456 1.00 85.50 94 LEU A N 1
ATOM 747 C CA . LEU A 1 94 ? -3.207 5.499 12.654 1.00 85.50 94 LEU A CA 1
ATOM 748 C C . LEU A 1 94 ? -1.785 6.005 12.944 1.00 85.50 94 LEU A C 1
ATOM 750 O O . LEU A 1 94 ? -1.529 7.205 12.882 1.00 85.50 94 LEU A O 1
ATOM 754 N N . ASN A 1 95 ? -0.895 5.089 13.323 1.00 89.19 95 ASN A N 1
ATOM 755 C CA . ASN A 1 95 ? 0.455 5.395 13.800 1.00 89.19 95 ASN A CA 1
ATOM 756 C C . ASN A 1 95 ? 1.521 5.134 12.728 1.00 89.19 95 ASN A C 1
ATOM 758 O O . ASN A 1 95 ? 2.386 5.971 12.481 1.00 89.19 95 ASN A O 1
ATOM 762 N N . SER A 1 96 ? 1.452 3.960 12.104 1.00 93.94 96 SER A N 1
ATOM 763 C CA . SER A 1 96 ? 2.420 3.471 11.121 1.00 93.94 96 SER A CA 1
ATOM 764 C C . SER A 1 96 ? 1.740 2.542 10.130 1.00 93.94 96 SER A C 1
ATOM 766 O O . SER A 1 96 ? 0.778 1.868 10.484 1.00 93.94 96 SER A O 1
ATOM 768 N N . CYS A 1 97 ? 2.261 2.468 8.907 1.00 96.69 97 CYS A N 1
ATOM 769 C CA . CYS A 1 97 ? 1.922 1.417 7.952 1.00 96.6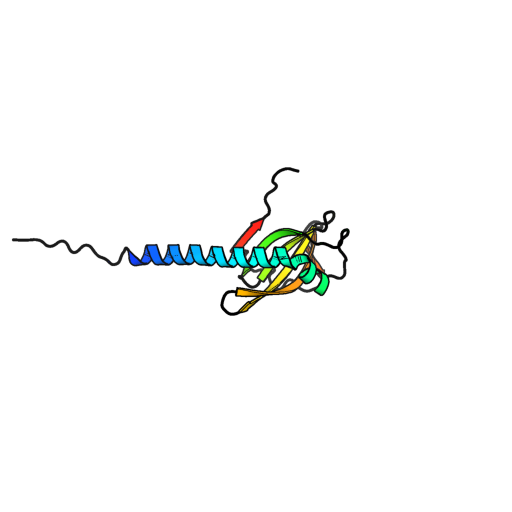9 97 CYS A CA 1
ATOM 770 C C . CYS A 1 97 ? 3.203 0.806 7.384 1.00 96.69 97 CYS 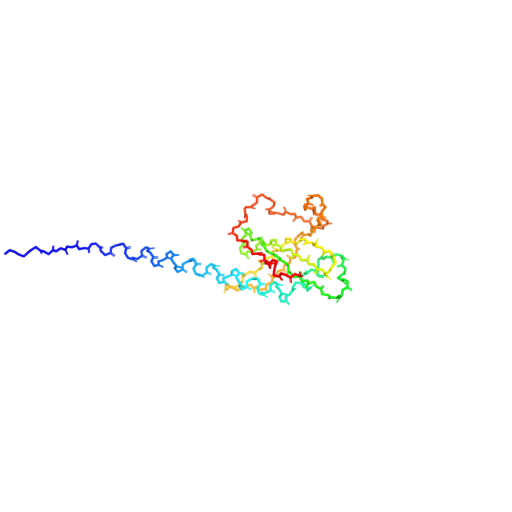A C 1
ATOM 772 O O . CYS A 1 97 ? 4.201 1.500 7.200 1.00 96.69 97 CYS A O 1
ATOM 774 N N . LYS A 1 98 ? 3.156 -0.488 7.075 1.00 96.94 98 LYS A N 1
ATOM 775 C CA . LYS A 1 98 ? 4.211 -1.215 6.363 1.00 96.94 98 LYS A CA 1
ATOM 776 C C . LYS A 1 98 ? 3.619 -1.976 5.188 1.00 96.94 98 LYS A C 1
ATOM 778 O O . LYS A 1 98 ? 2.506 -2.492 5.305 1.00 96.94 98 LYS A O 1
ATOM 783 N N . ALA A 1 99 ? 4.351 -2.079 4.086 1.00 97.75 99 ALA A N 1
ATOM 784 C CA . ALA A 1 99 ? 3.938 -2.955 3.000 1.00 97.75 99 ALA A CA 1
ATOM 785 C C . ALA A 1 99 ? 4.182 -4.421 3.392 1.00 97.75 99 ALA A C 1
ATOM 787 O O . ALA A 1 99 ? 5.240 -4.778 3.906 1.00 97.75 99 ALA A O 1
ATOM 788 N N . LEU A 1 100 ? 3.172 -5.262 3.183 1.00 97.81 100 LEU A N 1
ATOM 789 C CA . LEU A 1 100 ? 3.256 -6.719 3.307 1.00 97.81 100 LEU A CA 1
ATOM 790 C C . LEU A 1 100 ? 3.411 -7.400 1.952 1.00 97.81 100 LEU A C 1
ATOM 792 O O . LEU A 1 100 ? 4.006 -8.471 1.876 1.00 97.81 100 LEU A O 1
ATOM 796 N N . ALA A 1 101 ? 2.854 -6.795 0.904 1.00 98.19 101 ALA A N 1
ATOM 797 C CA . ALA A 1 101 ? 3.010 -7.252 -0.464 1.00 98.19 101 ALA A CA 1
ATOM 798 C C . ALA A 1 101 ? 2.976 -6.082 -1.435 1.00 98.19 101 ALA A C 1
ATOM 800 O O . ALA A 1 101 ? 2.298 -5.084 -1.182 1.00 98.19 101 ALA A O 1
ATOM 801 N N . ILE A 1 102 ? 3.659 -6.241 -2.563 1.00 98.06 102 ILE A N 1
ATOM 802 C CA . ILE A 1 102 ? 3.619 -5.329 -3.702 1.00 98.06 102 ILE A CA 1
ATOM 803 C C . ILE A 1 102 ? 3.246 -6.127 -4.939 1.00 98.06 102 ILE A C 1
ATOM 805 O O . ILE A 1 102 ? 3.689 -7.259 -5.132 1.00 98.06 102 ILE A O 1
ATOM 809 N N . PHE A 1 103 ? 2.402 -5.530 -5.766 1.00 97.75 103 PHE A N 1
ATOM 810 C CA . PHE A 1 103 ? 1.799 -6.137 -6.930 1.00 97.75 103 PHE A CA 1
ATOM 811 C C . PHE A 1 103 ? 2.068 -5.286 -8.166 1.00 97.75 103 PHE A C 1
ATOM 813 O O . PHE A 1 103 ? 2.029 -4.055 -8.118 1.00 97.75 103 PHE A O 1
ATOM 820 N N . GLU A 1 104 ? 2.243 -5.957 -9.296 1.00 95.44 104 GLU A N 1
ATOM 821 C CA . GLU A 1 104 ? 2.334 -5.343 -10.616 1.00 95.44 104 GLU A CA 1
ATOM 822 C C . GLU A 1 104 ? 1.099 -5.714 -11.444 1.00 95.44 104 GLU A C 1
ATOM 824 O O . GLU A 1 104 ? 0.583 -6.839 -11.368 1.00 95.44 104 GLU A O 1
ATOM 829 N N . LYS A 1 105 ? 0.598 -4.756 -12.231 1.00 91.25 105 LYS A N 1
ATOM 830 C CA . LYS A 1 105 ? -0.545 -4.980 -13.114 1.00 91.25 105 LYS A CA 1
ATOM 831 C C . LYS A 1 105 ? -0.078 -5.603 -14.427 1.00 91.25 105 LYS A C 1
ATOM 833 O O . LYS A 1 105 ? 0.489 -4.926 -15.277 1.00 91.25 105 LYS A O 1
ATOM 838 N N . GLN A 1 106 ? -0.373 -6.887 -14.609 1.00 88.75 106 GLN A N 1
ATOM 839 C CA . GLN A 1 106 ? -0.244 -7.574 -15.897 1.00 88.75 106 GLN A CA 1
ATOM 840 C C . GLN A 1 106 ? -1.648 -7.756 -16.504 1.00 88.75 106 GLN A C 1
ATOM 842 O O . GLN A 1 106 ? -2.384 -6.786 -16.671 1.00 88.75 106 GLN A O 1
ATOM 847 N N . LYS A 1 107 ? -2.083 -8.998 -16.770 1.00 90.38 107 LYS A N 1
ATOM 848 C CA . LYS A 1 107 ? -3.507 -9.307 -17.039 1.00 90.38 107 LYS A CA 1
ATOM 849 C C . LYS A 1 107 ? -4.368 -9.240 -15.773 1.00 90.38 107 LYS A C 1
ATOM 851 O O . LYS A 1 107 ? -5.564 -8.980 -15.840 1.00 90.38 107 LYS A O 1
ATOM 856 N N . GLN A 1 108 ? -3.740 -9.493 -14.632 1.00 92.56 108 GLN A N 1
ATOM 857 C CA . GLN A 1 108 ? -4.294 -9.421 -13.286 1.00 92.56 108 GLN A CA 1
ATOM 858 C C . GLN A 1 108 ? -3.219 -8.849 -12.357 1.00 92.56 108 GLN A C 1
ATOM 860 O O . GLN A 1 108 ? -2.060 -8.729 -12.760 1.00 92.56 108 GLN A O 1
ATOM 865 N N . TRP A 1 109 ? -3.598 -8.502 -11.131 1.00 94.50 109 TRP A N 1
ATOM 866 C CA . TRP A 1 109 ? -2.633 -8.132 -10.099 1.00 94.50 109 TRP A CA 1
ATOM 867 C C . TRP A 1 109 ? -1.827 -9.361 -9.689 1.00 94.50 109 TRP A C 1
ATOM 869 O O . TRP A 1 109 ? -2.397 -10.362 -9.255 1.00 94.50 109 TRP A O 1
ATOM 879 N N . VAL A 1 110 ? -0.510 -9.287 -9.851 1.00 96.75 110 VAL A N 1
ATOM 880 C CA . VAL A 1 110 ? 0.420 -10.363 -9.495 1.00 96.75 110 VAL A CA 1
ATOM 881 C C . VAL A 1 110 ? 1.351 -9.847 -8.413 1.00 96.75 110 VAL A C 1
ATOM 883 O O . VAL A 1 110 ? 1.925 -8.777 -8.581 1.00 96.75 110 VAL A O 1
ATOM 886 N N . VAL A 1 111 ? 1.498 -10.599 -7.319 1.00 97.19 111 VAL A N 1
ATOM 887 C CA . VAL A 1 111 ? 2.468 -10.289 -6.259 1.00 97.19 111 VAL A CA 1
ATOM 888 C C . VAL A 1 111 ? 3.877 -10.408 -6.836 1.00 97.19 111 VAL A C 1
ATOM 890 O O . VAL A 1 111 ? 4.239 -11.463 -7.355 1.00 97.19 111 VAL A O 1
ATOM 893 N N . ILE A 1 112 ? 4.653 -9.334 -6.748 1.00 96.38 112 ILE A N 1
ATOM 894 C CA . ILE A 1 112 ? 6.066 -9.293 -7.143 1.00 96.38 112 ILE A CA 1
ATOM 895 C C . ILE A 1 112 ? 7.000 -9.269 -5.930 1.00 96.38 112 ILE A C 1
ATOM 897 O O . ILE A 1 112 ? 8.141 -9.703 -6.043 1.00 96.38 112 ILE A O 1
ATOM 901 N N . GLU A 1 113 ? 6.510 -8.828 -4.768 1.00 96.56 113 GLU A N 1
ATOM 902 C CA . GLU A 1 113 ? 7.241 -8.848 -3.499 1.00 96.56 113 GLU A CA 1
ATOM 903 C C . GLU A 1 113 ? 6.281 -9.139 -2.338 1.00 96.56 113 GLU A C 1
ATOM 905 O O . GLU A 1 113 ? 5.150 -8.654 -2.340 1.00 96.56 113 GLU A O 1
ATOM 910 N N . GLY A 1 114 ? 6.730 -9.902 -1.336 1.00 96.31 114 GLY A N 1
ATOM 911 C CA . GLY A 1 114 ? 5.951 -10.204 -0.128 1.00 96.31 114 GLY A CA 1
ATOM 912 C C . GLY A 1 114 ? 4.828 -11.236 -0.314 1.00 96.31 114 GLY A C 1
ATOM 913 O O . GLY A 1 114 ? 4.919 -12.115 -1.170 1.00 96.31 114 GLY A O 1
ATOM 914 N N . GLU A 1 115 ? 3.781 -11.156 0.517 1.00 97.00 115 GLU A N 1
ATOM 915 C CA . GLU A 1 115 ? 2.663 -12.117 0.538 1.00 97.00 115 GLU A CA 1
ATOM 916 C C . GLU A 1 115 ? 1.288 -11.443 0.703 1.00 97.00 115 GLU A C 1
ATOM 918 O O . GLU A 1 115 ? 1.058 -10.638 1.612 1.00 97.00 115 GLU A O 1
ATOM 923 N N . ASP A 1 116 ? 0.334 -11.816 -0.157 1.00 97.56 116 ASP A N 1
ATOM 924 C CA . ASP A 1 116 ? -1.052 -11.345 -0.086 1.00 97.56 116 ASP A CA 1
ATOM 925 C C . ASP A 1 116 ? -1.872 -12.114 0.961 1.00 97.56 116 ASP A C 1
ATOM 927 O O . ASP A 1 116 ? -2.651 -13.019 0.651 1.00 97.56 116 ASP A O 1
ATOM 931 N N . THR A 1 117 ? -1.724 -11.714 2.221 1.00 97.06 117 THR A N 1
ATOM 932 C CA . THR A 1 117 ? -2.464 -12.313 3.345 1.00 97.06 117 THR A CA 1
ATOM 933 C C . THR A 1 117 ? -3.966 -11.992 3.347 1.00 97.06 117 THR A C 1
ATOM 935 O O . THR A 1 117 ? -4.693 -12.519 4.187 1.00 97.06 117 THR A O 1
ATOM 938 N N . GLN A 1 118 ? -4.450 -11.133 2.439 1.00 97.69 118 GLN A N 1
ATOM 939 C CA . GLN A 1 118 ? -5.836 -10.646 2.416 1.00 97.69 118 GLN A CA 1
ATOM 940 C C . GLN A 1 118 ? -6.624 -11.067 1.163 1.00 97.69 118 GLN A C 1
ATOM 9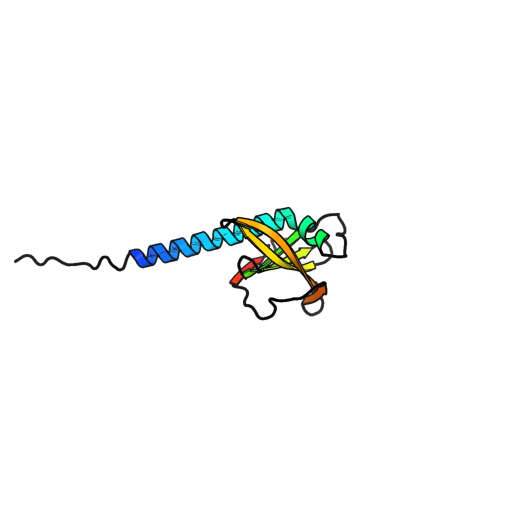42 O O . GLN A 1 118 ? -7.782 -10.682 1.023 1.00 97.69 118 GLN A O 1
ATOM 947 N N . LYS A 1 119 ? -6.054 -11.912 0.293 1.00 94.00 119 LYS A N 1
ATOM 948 C CA . LYS A 1 119 ? -6.601 -12.307 -1.022 1.00 94.00 119 LYS A CA 1
ATOM 949 C C . LYS A 1 119 ? -8.086 -12.703 -1.049 1.00 94.00 119 LYS A C 1
ATOM 951 O O . LYS A 1 119 ? -8.767 -12.473 -2.045 1.00 94.00 119 LYS A O 1
ATOM 956 N N . ASN A 1 120 ? -8.579 -13.332 0.018 1.00 94.94 120 ASN A N 1
ATOM 957 C CA . ASN A 1 120 ? -9.952 -13.843 0.109 1.00 94.94 120 ASN A CA 1
ATOM 958 C C . ASN A 1 120 ? -10.867 -12.985 0.996 1.00 94.94 120 ASN A C 1
ATOM 960 O O . ASN A 1 120 ? -12.032 -13.335 1.190 1.00 94.94 120 ASN A O 1
ATOM 964 N N . ASN A 1 121 ? -10.357 -11.883 1.545 1.00 96.50 121 ASN A N 1
ATOM 965 C CA . ASN A 1 121 ? -11.131 -11.010 2.413 1.00 96.50 121 ASN A CA 1
ATOM 966 C C . ASN A 1 121 ? -11.867 -9.950 1.580 1.00 96.50 121 ASN A C 1
ATOM 968 O O . ASN A 1 121 ? -11.301 -9.399 0.632 1.00 96.50 121 ASN A O 1
ATOM 972 N N . PRO A 1 122 ? -13.135 -9.646 1.908 1.00 95.88 122 PRO A N 1
ATOM 973 C CA . PRO A 1 122 ? -13.907 -8.668 1.159 1.00 95.88 122 PRO A CA 1
ATOM 974 C C . PRO A 1 122 ? -13.365 -7.253 1.375 1.00 95.88 122 PRO A C 1
ATOM 976 O O . PRO A 1 122 ? -12.951 -6.889 2.475 1.00 95.88 122 PRO A O 1
ATOM 979 N N . ILE A 1 123 ? -13.446 -6.427 0.332 1.00 94.81 123 ILE A N 1
ATOM 980 C CA . ILE A 1 123 ? -13.220 -4.985 0.449 1.00 94.81 123 ILE A CA 1
ATOM 981 C C . ILE A 1 123 ? -14.462 -4.357 1.090 1.00 94.81 123 ILE A C 1
ATOM 983 O O . ILE A 1 123 ? -15.538 -4.364 0.495 1.00 94.81 123 ILE A O 1
ATOM 987 N N . ILE A 1 124 ? -14.311 -3.821 2.300 1.00 93.69 124 ILE A N 1
ATOM 988 C CA . ILE A 1 124 ? -15.390 -3.210 3.093 1.00 93.69 124 ILE A CA 1
ATOM 989 C C . ILE A 1 124 ? -15.483 -1.693 2.906 1.00 93.69 124 ILE A C 1
ATOM 991 O O . ILE A 1 124 ? -16.516 -1.096 3.199 1.00 93.69 124 ILE A O 1
ATOM 995 N N . TYR A 1 125 ? -14.414 -1.067 2.410 1.00 90.25 125 TYR A N 1
ATOM 996 C CA . TYR A 1 125 ? -14.391 0.341 2.034 1.00 90.25 125 TYR A CA 1
ATOM 997 C C . TYR A 1 125 ? -13.469 0.525 0.832 1.00 90.25 125 TYR A C 1
ATOM 999 O O . TYR A 1 125 ? -12.352 0.008 0.810 1.00 90.25 125 TYR A O 1
ATOM 1007 N N . LYS A 1 126 ? -13.933 1.262 -0.175 1.00 90.31 126 LYS A N 1
ATOM 1008 C CA . LYS A 1 126 ? -13.166 1.562 -1.381 1.00 90.31 126 LYS A CA 1
ATOM 1009 C C . LYS A 1 126 ? -13.238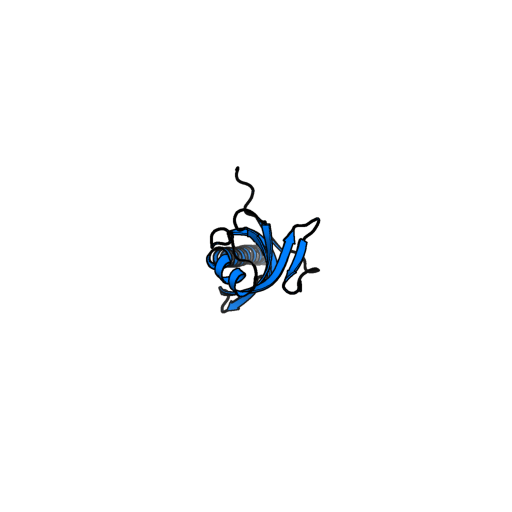 3.052 -1.652 1.00 90.31 126 LYS A C 1
ATOM 1011 O O . LYS A 1 126 ? -14.315 3.639 -1.597 1.00 90.31 126 LYS A O 1
ATOM 1016 N N . TRP A 1 127 ? -12.099 3.623 -2.000 1.00 89.19 127 TRP A N 1
ATOM 1017 C CA . TRP A 1 127 ? -12.006 4.969 -2.537 1.00 89.19 127 TRP A CA 1
ATOM 1018 C C . TRP A 1 127 ? -11.051 4.920 -3.715 1.00 89.19 127 TRP A C 1
ATOM 1020 O O . TRP A 1 127 ? -10.038 4.234 -3.657 1.00 89.19 127 TRP A O 1
ATOM 1030 N N . ALA A 1 128 ? -11.371 5.611 -4.791 1.00 81.94 128 ALA A N 1
ATOM 1031 C CA . ALA A 1 128 ? -10.435 5.836 -5.875 1.00 81.94 128 ALA A CA 1
ATOM 1032 C C . ALA A 1 128 ? -10.394 7.335 -6.113 1.00 81.94 128 ALA A C 1
ATOM 1034 O O . ALA A 1 128 ? -11.409 8.017 -5.941 1.00 81.94 128 ALA A O 1
ATOM 1035 N N . LYS A 1 129 ? -9.229 7.837 -6.506 1.00 73.94 129 LYS A N 1
ATOM 1036 C CA . LYS A 1 129 ? -9.117 9.176 -7.050 1.00 73.94 129 LYS A CA 1
ATOM 1037 C C . LYS A 1 129 ? -9.815 9.131 -8.407 1.00 73.94 129 LYS A C 1
ATOM 1039 O O . LYS A 1 129 ? -9.206 8.809 -9.418 1.00 73.94 129 LYS A O 1
ATOM 1044 N N . ASP A 1 130 ? -11.134 9.315 -8.414 1.00 58.66 130 ASP A N 1
ATOM 1045 C CA . ASP A 1 130 ? -11.918 9.267 -9.643 1.00 58.66 130 ASP A CA 1
ATOM 1046 C C . ASP A 1 130 ? -11.287 10.188 -10.699 1.00 58.66 130 ASP A C 1
ATOM 1048 O O . ASP A 1 130 ? -10.832 11.290 -10.385 1.00 58.66 130 ASP A O 1
ATOM 1052 N N . ASN A 1 131 ? -11.257 9.682 -11.937 1.00 41.31 131 ASN A N 1
ATOM 1053 C CA . ASN A 1 131 ? -10.721 10.263 -13.170 1.00 41.31 131 ASN A CA 1
ATOM 1054 C C . ASN A 1 131 ? -11.267 11.673 -13.483 1.00 41.31 131 ASN A C 1
ATOM 1056 O O . ASN A 1 131 ? -11.984 11.868 -14.467 1.00 41.31 131 ASN A O 1
ATOM 1060 N N . PHE A 1 132 ? -10.935 12.683 -12.684 1.00 33.41 132 PHE A N 1
ATOM 1061 C CA . PHE A 1 132 ? -11.152 14.078 -13.044 1.00 33.41 132 PHE A CA 1
ATOM 1062 C C . PHE A 1 132 ? -10.124 14.462 -14.113 1.00 33.41 132 PHE A C 1
ATOM 1064 O O . PHE A 1 132 ? -9.049 14.961 -13.802 1.00 33.41 132 PHE A O 1
ATOM 1071 N N . THR A 1 133 ? -10.481 14.161 -15.369 1.00 40.78 133 THR A N 1
ATOM 1072 C CA . THR A 1 133 ? -9.983 14.773 -16.617 1.00 40.78 133 THR A CA 1
ATOM 1073 C C . THR A 1 133 ? -8.471 15.015 -16.676 1.00 40.78 133 THR A C 1
ATOM 1075 O O . THR A 1 133 ? -7.999 16.080 -16.277 1.00 40.78 133 THR A O 1
ATOM 1078 N N . ARG A 1 134 ? -7.725 14.058 -17.248 1.00 35.88 134 ARG A N 1
ATOM 1079 C CA . ARG A 1 134 ? -6.552 14.427 -18.057 1.00 35.88 134 ARG A CA 1
ATOM 1080 C C . ARG A 1 134 ? -7.026 15.042 -19.369 1.00 35.88 134 ARG A C 1
ATOM 1082 O O . ARG A 1 134 ? -8.040 14.534 -19.900 1.00 35.88 134 ARG A O 1
#